Protein AF-A0A961T4E7-F1 (afdb_monomer_lite)

Structure (mmCIF, N/CA/C/O backbone):
data_AF-A0A961T4E7-F1
#
_entry.id   AF-A0A961T4E7-F1
#
loop_
_atom_site.group_PDB
_atom_site.id
_atom_site.type_symbol
_atom_site.label_atom_id
_atom_site.label_alt_id
_atom_site.label_comp_id
_atom_site.label_asym_id
_atom_site.label_entity_id
_atom_site.label_seq_id
_atom_site.pdbx_PDB_ins_code
_atom_site.Cartn_x
_atom_site.Cartn_y
_atom_site.Cartn_z
_atom_site.occupancy
_atom_site.B_iso_or_equiv
_atom_site.auth_seq_id
_atom_site.auth_comp_id
_atom_site.auth_asym_id
_atom_site.auth_atom_id
_atom_site.pdbx_PDB_model_num
ATOM 1 N N . GLY A 1 1 ? -5.457 7.531 7.081 1.00 82.69 1 GLY A N 1
ATOM 2 C CA . GLY A 1 1 ? -5.621 6.407 6.140 1.00 82.69 1 GLY A CA 1
ATOM 3 C C . GLY A 1 1 ? -5.458 6.838 4.697 1.00 82.69 1 GLY A C 1
ATOM 4 O O . GLY A 1 1 ? -4.466 6.485 4.083 1.00 82.69 1 GLY A O 1
ATOM 5 N N . ILE A 1 2 ? -6.388 7.642 4.173 1.00 91.00 2 ILE A N 1
ATOM 6 C CA . ILE A 1 2 ? -6.476 7.973 2.735 1.00 91.00 2 ILE A CA 1
ATOM 7 C C . ILE A 1 2 ? -5.168 8.537 2.153 1.00 91.00 2 ILE A C 1
ATOM 9 O O . ILE A 1 2 ? -4.695 8.028 1.146 1.00 91.00 2 ILE A O 1
ATOM 13 N N . VAL A 1 3 ? -4.534 9.515 2.810 1.00 94.25 3 VAL A N 1
ATOM 14 C CA . VAL A 1 3 ? -3.257 10.099 2.343 1.00 94.25 3 VAL A CA 1
ATOM 15 C C . VAL A 1 3 ? -2.142 9.050 2.230 1.00 94.25 3 VAL A C 1
ATOM 17 O O . VAL A 1 3 ? -1.393 9.059 1.260 1.00 94.25 3 VAL A O 1
ATOM 20 N N . LEU A 1 4 ? -2.062 8.108 3.176 1.00 93.81 4 LEU A N 1
ATOM 21 C CA . LEU A 1 4 ? -1.074 7.022 3.138 1.00 93.81 4 LEU A CA 1
ATOM 22 C C . LEU A 1 4 ? -1.347 6.055 1.980 1.00 93.81 4 LEU A C 1
ATOM 24 O O . LEU A 1 4 ? -0.415 5.596 1.332 1.00 93.81 4 LEU A O 1
ATOM 28 N N . ILE A 1 5 ? -2.618 5.799 1.666 1.00 93.62 5 ILE A N 1
ATOM 29 C CA . ILE A 1 5 ? -2.990 4.987 0.501 1.00 93.62 5 ILE A CA 1
ATOM 30 C C . ILE A 1 5 ? -2.610 5.699 -0.799 1.00 93.62 5 ILE A C 1
ATOM 32 O O . ILE A 1 5 ? -2.037 5.074 -1.685 1.00 93.62 5 ILE A O 1
ATOM 36 N N . VAL A 1 6 ? -2.869 7.005 -0.907 1.00 95.69 6 VAL A N 1
ATOM 37 C CA . VAL A 1 6 ? -2.449 7.800 -2.073 1.00 95.69 6 VAL A CA 1
ATOM 38 C C . VAL A 1 6 ? -0.929 7.760 -2.237 1.00 95.69 6 VAL A C 1
ATOM 40 O O . VAL A 1 6 ? -0.443 7.564 -3.348 1.00 95.69 6 VAL A O 1
ATOM 43 N N . LEU A 1 7 ? -0.177 7.877 -1.141 1.00 94.44 7 LEU A N 1
ATOM 44 C CA . LEU A 1 7 ? 1.281 7.797 -1.173 1.00 94.44 7 LEU A CA 1
ATOM 45 C C . LEU A 1 7 ? 1.774 6.405 -1.594 1.00 94.44 7 LEU A C 1
ATOM 47 O O . LEU A 1 7 ? 2.688 6.309 -2.406 1.00 94.44 7 LEU A O 1
ATOM 51 N N . ALA A 1 8 ? 1.130 5.333 -1.122 1.00 94.56 8 ALA A N 1
ATOM 52 C CA . ALA A 1 8 ? 1.422 3.974 -1.571 1.00 94.56 8 ALA A CA 1
ATOM 53 C C . ALA A 1 8 ? 1.198 3.813 -3.082 1.00 94.56 8 ALA A C 1
ATOM 55 O O . ALA A 1 8 ? 2.056 3.281 -3.781 1.00 94.56 8 ALA A O 1
ATOM 56 N N . ILE A 1 9 ? 0.079 4.323 -3.607 1.00 93.69 9 ILE A N 1
ATOM 57 C CA . ILE A 1 9 ? -0.212 4.298 -5.048 1.00 93.69 9 ILE A CA 1
ATOM 58 C C . ILE A 1 9 ? 0.858 5.078 -5.823 1.00 93.69 9 ILE A C 1
ATOM 60 O O . ILE A 1 9 ? 1.366 4.579 -6.825 1.00 93.69 9 ILE A O 1
ATOM 64 N N . ALA A 1 10 ? 1.245 6.264 -5.346 1.00 94.12 10 ALA A N 1
ATOM 65 C CA . ALA A 1 10 ? 2.292 7.068 -5.971 1.00 94.12 10 ALA A CA 1
ATOM 66 C C . ALA A 1 10 ? 3.647 6.340 -5.994 1.00 94.12 10 ALA A C 1
ATOM 68 O O . ALA A 1 10 ? 4.306 6.329 -7.032 1.00 94.12 10 ALA A O 1
ATOM 69 N N . CYS A 1 11 ? 4.036 5.673 -4.900 1.00 92.88 11 CYS A N 1
ATOM 70 C CA . CYS A 1 11 ? 5.235 4.832 -4.864 1.00 92.88 11 CYS A CA 1
ATOM 71 C C . CYS A 1 11 ? 5.151 3.679 -5.871 1.00 92.88 11 CYS A C 1
ATOM 73 O O . CYS A 1 11 ? 6.118 3.422 -6.582 1.00 92.88 11 CYS A O 1
ATOM 75 N N . ARG A 1 12 ? 3.990 3.028 -5.998 1.00 89.75 12 ARG A N 1
ATOM 76 C CA . ARG A 1 12 ? 3.796 1.933 -6.957 1.00 89.75 12 ARG A CA 1
ATOM 77 C C . ARG A 1 12 ? 3.882 2.408 -8.414 1.00 89.75 12 ARG A C 1
ATOM 79 O O . ARG A 1 12 ? 4.406 1.687 -9.259 1.00 89.75 12 ARG A O 1
ATOM 86 N N . ILE A 1 13 ? 3.383 3.609 -8.711 1.00 92.06 13 ILE A N 1
ATOM 87 C CA . ILE A 1 13 ? 3.517 4.234 -10.036 1.00 92.06 13 ILE A CA 1
ATOM 88 C C . ILE A 1 13 ? 4.980 4.600 -10.299 1.00 92.06 13 ILE A C 1
ATOM 90 O O . ILE A 1 13 ? 5.497 4.277 -11.364 1.00 92.06 13 ILE A O 1
ATOM 94 N N . ALA A 1 14 ? 5.657 5.229 -9.334 1.00 90.19 14 ALA A N 1
ATOM 95 C CA . ALA A 1 14 ? 7.073 5.568 -9.449 1.00 90.19 14 ALA A CA 1
ATOM 96 C C . ALA A 1 14 ? 7.924 4.318 -9.716 1.00 90.19 14 ALA A C 1
ATOM 98 O O . ALA A 1 14 ? 8.774 4.338 -10.600 1.00 90.19 14 ALA A O 1
ATOM 99 N N . GLU A 1 15 ? 7.634 3.212 -9.034 1.00 89.25 15 GLU A N 1
ATOM 100 C CA . GLU A 1 15 ? 8.302 1.937 -9.281 1.00 89.25 15 GLU A CA 1
ATOM 101 C C . GLU A 1 15 ? 8.163 1.484 -10.735 1.00 89.25 15 GLU A C 1
ATOM 103 O O . GLU A 1 15 ? 9.157 1.244 -11.417 1.00 89.25 15 GLU A O 1
ATOM 108 N N . ALA A 1 16 ? 6.931 1.449 -11.245 1.00 86.06 16 ALA A N 1
ATOM 109 C CA . ALA A 1 16 ? 6.670 1.018 -12.613 1.00 86.06 16 ALA A CA 1
ATOM 110 C C . ALA A 1 16 ? 7.326 1.938 -13.659 1.00 86.06 16 ALA A C 1
ATOM 112 O O . ALA A 1 16 ? 7.747 1.463 -14.710 1.00 86.06 16 ALA A O 1
ATOM 113 N N . VAL A 1 17 ? 7.415 3.243 -13.380 1.00 87.44 17 VAL A N 1
ATOM 114 C CA . VAL A 1 17 ? 7.996 4.235 -14.297 1.00 87.44 17 VAL A CA 1
ATOM 115 C C . VAL A 1 17 ? 9.526 4.199 -14.292 1.00 87.44 17 VAL A C 1
ATOM 117 O O . VAL A 1 17 ? 10.133 4.297 -15.356 1.00 87.44 17 VAL A O 1
ATOM 120 N N . PHE A 1 18 ? 10.156 4.089 -13.120 1.00 84.69 18 PHE A N 1
ATOM 121 C CA . PHE A 1 18 ? 11.611 4.225 -12.983 1.00 84.69 18 PHE A CA 1
ATOM 122 C C . PHE A 1 18 ? 12.361 2.892 -12.971 1.00 84.69 18 PHE A C 1
ATOM 124 O O . PHE A 1 18 ? 13.483 2.827 -13.473 1.00 84.69 18 PHE A O 1
ATOM 131 N N . TYR A 1 19 ? 11.765 1.843 -12.405 1.00 82.31 19 TYR A N 1
ATOM 132 C CA . TYR A 1 19 ? 12.398 0.531 -12.249 1.00 82.31 19 TYR A CA 1
ATOM 133 C C . TYR A 1 19 ? 11.804 -0.513 -13.193 1.00 82.31 19 TYR A C 1
ATOM 135 O O . TYR A 1 19 ? 12.514 -1.432 -13.601 1.00 82.31 19 TYR A O 1
ATOM 143 N N . GLY A 1 20 ? 10.552 -0.318 -13.610 1.00 77.50 20 GLY A N 1
ATOM 144 C CA . GLY A 1 20 ? 9.819 -1.303 -14.389 1.00 77.5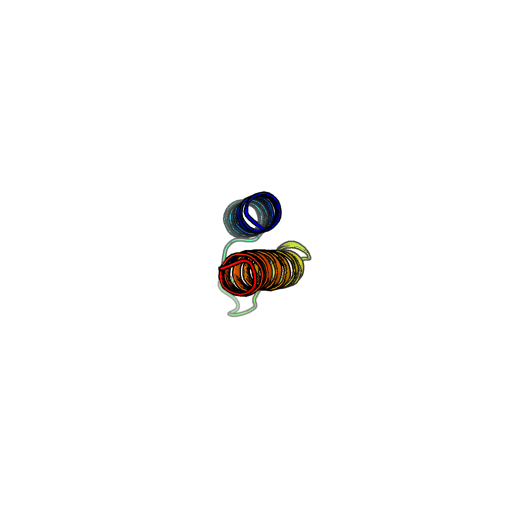0 20 GLY A CA 1
ATOM 145 C C . GLY A 1 20 ? 9.366 -2.462 -13.506 1.00 77.50 20 GLY A C 1
ATOM 146 O O . GLY A 1 20 ? 9.193 -2.313 -12.299 1.00 77.50 20 GLY A O 1
ATOM 147 N N . ASP A 1 21 ? 9.124 -3.608 -14.126 1.00 73.62 21 ASP A N 1
ATOM 148 C CA . ASP A 1 21 ? 8.810 -4.849 -13.418 1.00 73.62 21 ASP A CA 1
ATOM 149 C C . ASP A 1 21 ? 10.077 -5.731 -13.389 1.00 73.62 21 ASP A C 1
ATOM 151 O O . ASP A 1 21 ? 11.196 -5.231 -13.260 1.00 73.62 21 ASP A O 1
ATOM 155 N N . VAL A 1 22 ? 9.934 -7.041 -13.539 1.00 72.44 22 VAL A N 1
ATOM 156 C CA . VAL A 1 22 ? 11.065 -7.959 -13.695 1.00 72.44 22 VAL A CA 1
ATOM 157 C C . VAL A 1 22 ? 11.846 -7.672 -14.988 1.00 72.44 22 VAL A C 1
ATOM 159 O O . VAL A 1 22 ? 11.272 -7.607 -16.078 1.00 72.44 22 V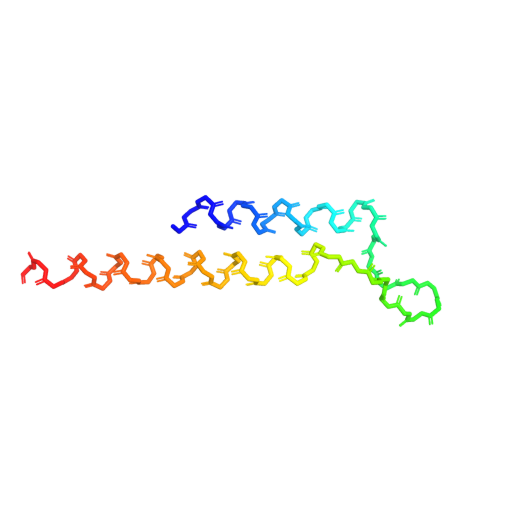AL A O 1
ATOM 162 N N . GLY A 1 23 ? 13.168 -7.510 -14.870 1.00 70.62 23 GLY A N 1
ATOM 163 C CA . GLY A 1 23 ? 14.060 -7.329 -16.015 1.00 70.62 23 GLY A CA 1
ATOM 164 C C . GLY A 1 23 ? 14.175 -8.585 -16.899 1.00 70.62 23 GLY A C 1
ATOM 165 O O . GLY A 1 23 ? 13.743 -9.669 -16.505 1.00 70.62 23 GLY A O 1
ATOM 166 N N . PRO A 1 24 ? 14.779 -8.485 -18.101 1.00 71.19 24 PRO A N 1
ATOM 167 C CA . PRO A 1 24 ? 14.980 -9.626 -19.012 1.00 71.19 24 PRO A CA 1
ATOM 168 C C . PRO A 1 24 ? 15.814 -10.767 -18.407 1.00 71.19 24 PRO A C 1
ATOM 170 O O . PRO A 1 24 ? 15.769 -11.902 -18.868 1.00 71.19 24 PRO A O 1
ATOM 173 N N . ASP A 1 25 ? 16.590 -10.439 -17.383 1.00 81.88 25 ASP A N 1
ATOM 174 C CA . ASP A 1 25 ? 17.418 -11.296 -16.545 1.00 81.88 25 ASP A CA 1
ATOM 175 C C . ASP A 1 25 ? 16.630 -12.018 -15.437 1.00 81.88 25 ASP A C 1
ATOM 177 O O . ASP A 1 25 ? 17.198 -12.820 -14.699 1.00 81.88 25 ASP A O 1
ATOM 181 N N . GLY A 1 26 ? 15.320 -11.775 -15.323 1.00 75.25 26 GLY A N 1
ATOM 182 C CA . GLY A 1 26 ? 14.464 -12.406 -14.316 1.00 75.25 26 GLY A CA 1
ATOM 183 C C . GLY A 1 26 ? 14.633 -11.823 -12.912 1.00 75.25 26 GLY A C 1
ATOM 184 O O . GLY A 1 26 ? 14.054 -12.345 -11.960 1.00 75.25 26 GLY A O 1
ATOM 185 N N . VAL A 1 27 ? 15.415 -10.750 -12.770 1.00 77.00 27 VAL A N 1
ATOM 186 C CA . VAL A 1 27 ? 15.711 -10.119 -11.484 1.00 77.00 27 VAL A CA 1
ATOM 187 C C . VAL A 1 27 ? 14.880 -8.851 -11.334 1.00 77.00 27 VAL A C 1
ATOM 189 O O . VAL A 1 27 ? 14.807 -8.006 -12.229 1.00 77.00 27 VAL A O 1
ATOM 192 N N . LEU A 1 28 ? 14.237 -8.724 -10.176 1.00 73.56 28 LEU A N 1
ATOM 193 C CA . LEU A 1 28 ? 13.572 -7.495 -9.776 1.00 73.56 28 LEU A CA 1
ATOM 194 C C . LEU A 1 28 ? 14.639 -6.503 -9.313 1.00 73.56 28 LEU A C 1
ATOM 196 O O . LEU A 1 28 ? 15.426 -6.818 -8.419 1.00 73.56 28 LEU A O 1
ATOM 200 N N . ARG A 1 29 ? 14.690 -5.318 -9.924 1.00 73.12 29 ARG A N 1
ATOM 201 C CA . ARG A 1 29 ? 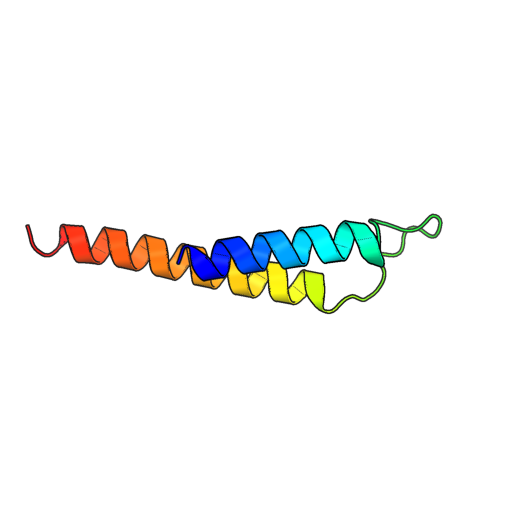15.660 -4.298 -9.515 1.00 73.12 29 ARG A CA 1
ATOM 202 C C . ARG A 1 29 ? 15.345 -3.812 -8.107 1.00 73.12 29 ARG A C 1
ATOM 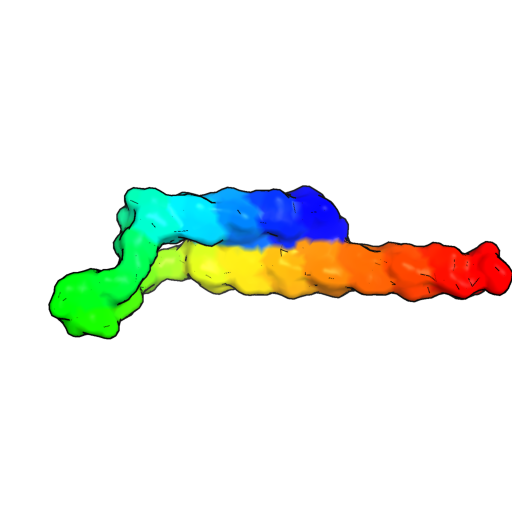204 O O . ARG A 1 29 ? 14.196 -3.551 -7.767 1.00 73.12 29 ARG A O 1
ATOM 211 N N . GLU A 1 30 ? 16.388 -3.682 -7.299 1.00 73.50 30 GLU A N 1
ATOM 212 C CA . GLU A 1 30 ? 16.272 -3.200 -5.929 1.00 73.50 30 GLU A CA 1
ATOM 213 C C . GLU A 1 30 ? 15.800 -1.747 -5.932 1.00 73.50 30 GLU A C 1
ATOM 215 O O . GLU A 1 30 ? 16.495 -0.841 -6.393 1.00 73.50 30 GLU A O 1
ATOM 220 N N . SER A 1 31 ? 14.603 -1.532 -5.399 1.00 80.38 31 SER A N 1
ATOM 221 C CA . SER A 1 31 ? 14.003 -0.216 -5.263 1.00 80.38 31 SER A CA 1
ATOM 222 C C . SER A 1 31 ? 13.466 -0.018 -3.858 1.00 80.38 31 SER A C 1
ATOM 224 O O . SER A 1 31 ? 12.836 -0.898 -3.271 1.00 80.38 31 SER A O 1
ATOM 226 N N . TRP A 1 32 ? 13.656 1.191 -3.337 1.00 82.94 32 TRP A N 1
ATOM 227 C CA . TRP A 1 32 ? 13.065 1.618 -2.073 1.00 82.94 32 TRP A CA 1
ATOM 228 C C . TRP A 1 32 ? 11.558 1.889 -2.186 1.00 82.94 32 TRP A C 1
ATOM 230 O O . TRP A 1 32 ? 10.865 1.903 -1.168 1.00 82.94 32 TRP A O 1
ATOM 240 N N . PHE A 1 33 ? 11.016 2.067 -3.397 1.00 87.06 33 PHE A N 1
ATOM 241 C CA . PHE A 1 33 ? 9.594 2.357 -3.592 1.00 87.06 33 PHE A CA 1
ATOM 242 C C . PHE A 1 33 ? 8.701 1.143 -3.322 1.00 87.06 33 PHE A C 1
ATOM 244 O O . PHE A 1 33 ? 7.600 1.318 -2.796 1.00 87.06 33 PHE A O 1
ATOM 251 N N . LEU A 1 34 ? 9.161 -0.080 -3.606 1.00 86.88 34 LEU A N 1
ATOM 252 C CA . LEU A 1 34 ? 8.411 -1.306 -3.314 1.00 86.88 34 LEU A CA 1
ATOM 253 C C . LEU A 1 34 ? 8.170 -1.503 -1.805 1.00 86.88 34 LEU A C 1
ATOM 255 O O . LEU A 1 34 ? 7.005 -1.570 -1.402 1.00 86.88 34 LEU A O 1
ATOM 259 N N . PRO A 1 35 ? 9.207 -1.517 -0.942 1.00 90.38 35 PRO A N 1
ATOM 260 C CA . PRO A 1 35 ? 9.023 -1.591 0.507 1.00 90.38 35 PRO A CA 1
ATOM 261 C C . PRO A 1 35 ? 8.132 -0.467 1.054 1.00 90.38 35 PRO A C 1
ATOM 263 O O . PRO A 1 35 ? 7.220 -0.726 1.840 1.00 90.38 35 PRO A O 1
ATOM 266 N N . LEU A 1 36 ? 8.343 0.775 0.601 1.00 91.12 36 LEU A N 1
ATOM 267 C CA . LEU A 1 36 ? 7.548 1.929 1.035 1.00 91.12 36 LEU A CA 1
ATOM 268 C C . LEU A 1 36 ? 6.075 1.812 0.632 1.00 91.12 36 LEU A C 1
ATOM 270 O O . LEU A 1 36 ? 5.200 2.149 1.429 1.00 91.12 36 LEU A O 1
ATOM 274 N N . THR A 1 37 ? 5.788 1.276 -0.558 1.00 92.50 37 THR A N 1
ATOM 275 C CA . THR A 1 37 ? 4.418 0.998 -1.010 1.00 92.50 37 THR A CA 1
ATOM 276 C C . THR A 1 37 ? 3.689 0.112 -0.002 1.00 92.50 37 THR A C 1
ATOM 278 O O . THR A 1 37 ? 2.591 0.457 0.431 1.00 92.50 37 THR A O 1
ATOM 281 N N . PHE A 1 38 ? 4.297 -1.005 0.414 1.00 91.75 38 PHE A N 1
ATOM 282 C CA . PHE A 1 38 ? 3.675 -1.923 1.371 1.00 91.75 38 PHE A CA 1
ATOM 283 C C . PHE A 1 38 ? 3.491 -1.291 2.750 1.00 91.75 38 PHE A C 1
ATOM 285 O O . PHE A 1 38 ? 2.425 -1.440 3.345 1.00 91.75 38 PHE A O 1
ATOM 292 N N . ILE A 1 39 ? 4.491 -0.551 3.238 1.00 94.94 39 ILE A N 1
ATOM 293 C CA . ILE A 1 39 ? 4.421 0.127 4.539 1.00 94.94 39 ILE A CA 1
ATOM 294 C C . ILE A 1 39 ? 3.280 1.149 4.546 1.00 94.94 39 ILE A C 1
ATOM 296 O O . ILE A 1 39 ? 2.422 1.119 5.432 1.00 94.94 39 ILE A O 1
ATOM 300 N N . PHE A 1 40 ? 3.225 2.035 3.549 1.00 95.56 40 PHE A N 1
ATOM 301 C CA . PHE A 1 40 ? 2.187 3.061 3.481 1.00 95.56 40 PHE A CA 1
ATOM 302 C C . PHE A 1 40 ? 0.799 2.468 3.251 1.00 95.56 40 PHE A C 1
ATOM 304 O O . PHE A 1 40 ? -0.165 2.930 3.865 1.00 95.56 40 PHE A O 1
ATOM 311 N N . LEU A 1 41 ? 0.685 1.415 2.440 1.00 94.94 41 LEU A N 1
ATOM 312 C CA . LEU A 1 41 ? -0.584 0.729 2.227 1.00 94.94 41 LEU A CA 1
ATOM 313 C C . LEU A 1 41 ? -1.083 0.076 3.521 1.00 94.94 41 LEU A C 1
ATOM 315 O O . LEU A 1 41 ? -2.237 0.279 3.899 1.00 94.94 41 LEU A O 1
ATOM 319 N N . ALA A 1 42 ? -0.213 -0.648 4.230 1.00 95.94 42 ALA A N 1
ATOM 320 C CA . ALA A 1 42 ? -0.549 -1.297 5.492 1.00 95.94 42 ALA A CA 1
ATOM 321 C C . ALA A 1 42 ? -0.991 -0.272 6.546 1.00 95.94 42 ALA A C 1
ATOM 323 O O . ALA A 1 42 ? -2.076 -0.396 7.111 1.00 95.94 42 ALA A O 1
ATOM 324 N N . LEU A 1 43 ? -0.210 0.792 6.757 1.00 96.00 43 LEU A N 1
ATOM 325 C CA . LEU A 1 43 ? -0.562 1.858 7.700 1.00 96.00 43 LEU A CA 1
ATOM 326 C C . LEU A 1 43 ? -1.845 2.5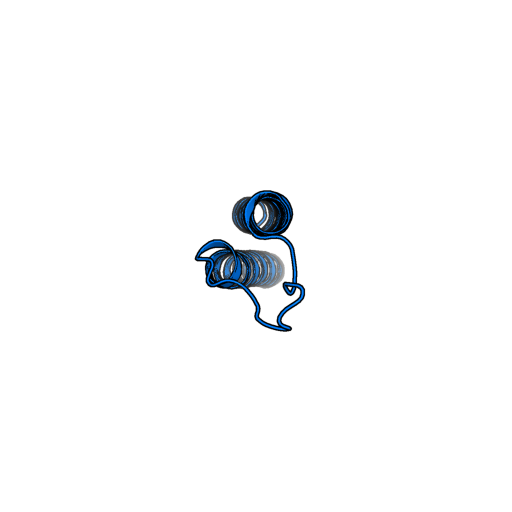93 7.289 1.00 96.00 43 LEU A C 1
ATOM 328 O O . LEU A 1 43 ? -2.674 2.940 8.133 1.00 96.00 43 LEU A O 1
ATOM 332 N N . GLY A 1 44 ? -2.038 2.815 5.988 1.00 95.00 44 GLY A N 1
ATOM 333 C CA . GLY A 1 44 ? -3.236 3.435 5.436 1.00 95.00 44 GLY A CA 1
ATOM 334 C C . GLY A 1 44 ? -4.500 2.629 5.726 1.00 95.00 44 GLY A C 1
ATOM 335 O O . GLY A 1 44 ? -5.494 3.203 6.186 1.00 95.00 44 GLY A O 1
ATOM 336 N N . LEU A 1 45 ? -4.433 1.312 5.514 1.00 95.50 45 LEU A N 1
ATOM 337 C CA . LEU A 1 45 ? -5.507 0.366 5.803 1.00 95.50 45 LEU A CA 1
ATOM 338 C C . LEU A 1 45 ? -5.767 0.232 7.303 1.00 95.50 45 LEU A C 1
ATOM 340 O O . LEU A 1 45 ? -6.922 0.316 7.710 1.00 95.50 45 LEU A O 1
ATOM 344 N N . ILE A 1 46 ? -4.725 0.109 8.131 1.00 96.69 46 ILE A N 1
ATOM 345 C CA . ILE A 1 46 ? -4.860 0.049 9.595 1.00 96.69 46 ILE A CA 1
ATOM 346 C C . ILE A 1 46 ? -5.562 1.305 10.114 1.00 96.69 46 ILE A C 1
ATOM 348 O O . ILE A 1 46 ? -6.514 1.207 10.882 1.00 96.69 46 ILE A O 1
ATOM 352 N N . ALA A 1 47 ? -5.157 2.490 9.653 1.00 93.88 47 ALA A N 1
ATOM 353 C CA . ALA A 1 47 ? -5.783 3.741 10.069 1.00 93.88 47 ALA A CA 1
ATOM 354 C C . ALA A 1 47 ? -7.252 3.853 9.618 1.00 93.88 47 ALA A C 1
ATOM 356 O O . ALA A 1 47 ? -8.071 4.420 10.339 1.00 93.88 47 ALA A O 1
ATOM 357 N N . LEU A 1 48 ? -7.602 3.328 8.437 1.00 93.00 48 LEU A N 1
ATOM 358 C CA . LEU A 1 48 ? -9.000 3.265 7.994 1.00 93.00 48 LEU A CA 1
ATOM 359 C C . LEU A 1 48 ? -9.811 2.272 8.827 1.00 93.00 48 LEU A C 1
ATOM 361 O O . LEU A 1 48 ? -10.898 2.617 9.283 1.00 93.00 48 LEU A O 1
ATOM 365 N N . ALA A 1 49 ? -9.278 1.075 9.067 1.00 93.62 49 ALA A N 1
ATOM 366 C CA . ALA A 1 49 ? -9.924 0.059 9.888 1.00 93.62 49 ALA A CA 1
ATOM 367 C C . ALA A 1 49 ? -10.158 0.572 11.316 1.00 93.62 49 ALA A C 1
ATOM 369 O O . ALA A 1 49 ? -11.276 0.490 11.819 1.00 93.62 49 ALA A O 1
ATOM 370 N N . ALA A 1 50 ? -9.146 1.194 11.927 1.00 93.12 50 ALA A N 1
ATOM 371 C CA . ALA A 1 50 ? -9.260 1.826 13.236 1.00 93.12 50 ALA A CA 1
ATOM 372 C C . ALA A 1 50 ? -10.333 2.923 13.244 1.00 93.12 50 ALA A C 1
ATOM 374 O O . ALA A 1 50 ? -11.160 2.960 14.148 1.00 93.12 50 ALA A O 1
ATOM 375 N N . SER A 1 51 ? -10.381 3.775 12.213 1.00 91.81 51 SER A N 1
ATOM 376 C CA . SER A 1 51 ? -11.417 4.806 12.100 1.00 91.81 51 SER A CA 1
ATOM 377 C C . SER A 1 51 ? -12.826 4.214 12.023 1.00 91.81 51 SER A C 1
ATOM 379 O O . SER A 1 51 ? -13.728 4.745 12.664 1.00 91.81 51 SER A O 1
ATOM 381 N N . VAL A 1 52 ? -13.019 3.112 11.289 1.00 91.88 52 VAL A N 1
ATOM 382 C CA . VAL A 1 52 ? -14.313 2.416 11.202 1.00 91.88 52 VAL A CA 1
ATOM 383 C C . VAL A 1 52 ? -14.695 1.792 12.543 1.00 91.88 52 VAL A C 1
ATOM 385 O O . VAL A 1 52 ? -15.844 1.920 12.955 1.00 91.88 52 VAL A O 1
ATOM 388 N N . VAL A 1 53 ? -13.753 1.139 13.227 1.00 92.56 53 VAL A N 1
ATOM 389 C CA . VAL A 1 53 ? -13.994 0.500 14.530 1.00 92.56 53 VAL A CA 1
ATOM 390 C C . VAL A 1 53 ? -14.335 1.540 15.595 1.00 92.56 53 VAL A C 1
ATOM 392 O O . VAL A 1 53 ? -15.334 1.379 16.287 1.00 92.56 53 VAL A O 1
ATOM 395 N N . LEU A 1 54 ? -13.574 2.636 15.678 1.00 90.38 54 LEU A N 1
ATOM 396 C CA . LEU A 1 54 ? -13.831 3.719 16.632 1.00 90.38 54 LEU A CA 1
ATOM 397 C C . LEU A 1 54 ? -15.191 4.379 16.382 1.00 90.38 54 LEU A C 1
ATOM 399 O O . LEU A 1 54 ? -15.971 4.533 17.313 1.00 90.38 54 LEU A O 1
ATOM 403 N N . ARG A 1 55 ? -15.548 4.649 15.117 1.00 86.12 55 ARG A N 1
ATOM 404 C CA . ARG A 1 55 ? -16.878 5.183 14.769 1.00 86.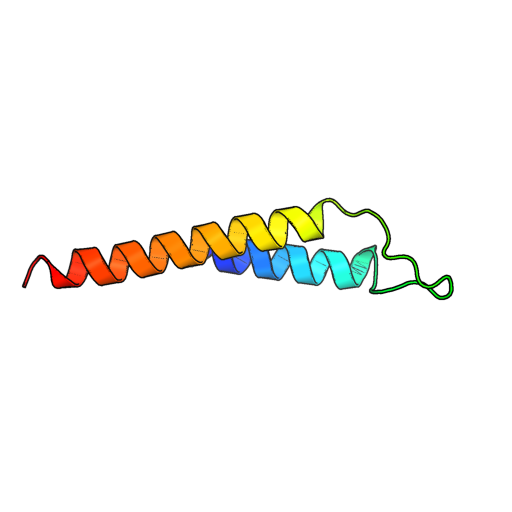12 55 ARG A CA 1
ATOM 405 C C . ARG A 1 55 ? -18.042 4.272 15.154 1.00 86.12 55 ARG A C 1
ATOM 407 O O . ARG A 1 55 ? -19.164 4.756 15.232 1.00 86.12 55 ARG A O 1
ATOM 414 N N . ARG A 1 56 ? -17.810 2.966 15.311 1.00 74.81 56 ARG A N 1
ATOM 415 C CA . ARG A 1 56 ? -18.839 2.011 15.744 1.00 74.81 56 ARG A CA 1
ATOM 416 C C . ARG A 1 56 ? -18.944 1.877 17.262 1.00 74.81 56 ARG A C 1
ATOM 418 O O . ARG A 1 56 ? -19.942 1.337 17.714 1.00 74.81 56 ARG A O 1
ATOM 425 N N . GLY A 1 57 ? -17.943 2.328 18.020 1.00 67.06 57 GLY A N 1
ATOM 426 C CA . GLY A 1 57 ? -17.965 2.316 19.486 1.00 67.06 57 GLY A CA 1
ATOM 427 C C . GLY A 1 57 ? -18.699 3.506 20.112 1.00 67.06 57 GLY A C 1
ATOM 428 O O . GLY A 1 57 ? -19.105 3.412 21.263 1.00 67.06 57 GLY A O 1
ATOM 429 N N . ASP A 1 58 ? -18.897 4.588 19.355 1.00 59.72 58 ASP A N 1
ATOM 430 C CA . ASP A 1 58 ? -19.596 5.807 19.795 1.00 59.72 58 ASP A CA 1
ATOM 431 C C . ASP A 1 58 ? -21.124 5.770 19.536 1.00 59.72 58 ASP A C 1
ATOM 433 O O . ASP A 1 58 ? -21.767 6.821 19.485 1.00 59.72 58 ASP A O 1
ATOM 437 N N . GLY A 1 59 ? -21.706 4.584 19.304 1.00 49.53 59 GLY A N 1
ATOM 438 C CA . GLY A 1 59 ? -23.116 4.384 18.930 1.00 49.53 59 GLY A CA 1
ATOM 439 C C . GLY A 1 59 ? -23.908 3.546 19.920 1.00 49.53 59 GLY A C 1
ATOM 440 O O . GLY A 1 59 ? -23.315 2.616 20.509 1.00 49.53 59 GLY A O 1
#

pLDDT: mean 86.22, std 10.12, range [49.53, 96.69]

Secondary structure (DSSP, 8-state):
-HHHHHHHHHHHHHHHHHT-SB-TTSPBP--SHHHHHHHHHHHHHHHHHHHHHHHHH--

Sequence (59 aa):
GIVLIVLAIACRIAEAVFYGDVGPDGVLRESWFLPLTFIFLALGLIALAASVVLRRGDG

Radius of gyration: 15.51 Å; chains: 1; bounding box: 40×22×39 Å

Foldseek 3Di:
DVVLQVLLVVLVVCCCVPQNAQDPVRDRDDDPSVVSSVVSNVVVVVVVVVVVVVVVVVD